Protein AF-A0A5K1FVK6-F1 (afdb_monomer)

Secondary structure (DSSP, 8-state):
-GGG--SS-------BTTTTBSHHHHHHHHHHHS----

Mea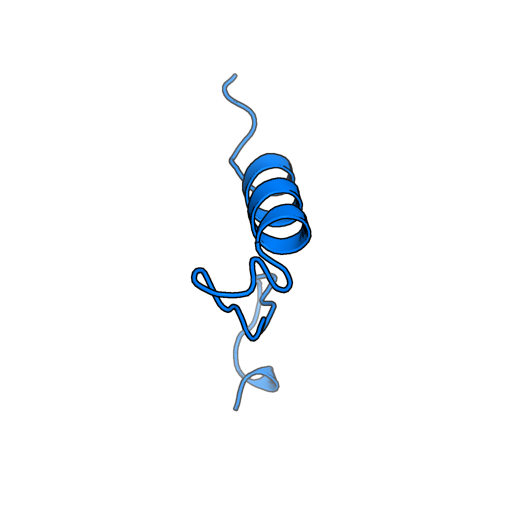n predicted aligned error: 5.1 Å

Organism: NCBI:txid210225

Foldseek 3Di:
DVVPDPPDDDDDDDADPVVRPCVVVVVVVCVVPVPPDD

pLDDT: mean 87.59, std 11.11, range [47.5, 96.62]

Solvent-accessible surface area (backbone atoms only — not comparable to full-atom values): 2699 Å² total; per-residue (Å²): 118,73,84,75,59,72,102,62,91,82,84,89,79,80,70,36,86,89,77,58,37,55,50,67,62,51,50,53,52,49,58,74,68,45,76,80,80,125

Radius of gyration: 12.71 Å; Cα contacts (8 Å, |Δi|>4): 13; chains: 1; bounding box: 28×22×34 Å

Structure (mmCIF, N/CA/C/O backbone):
data_AF-A0A5K1FVK6-F1
#
_entry.id   AF-A0A5K1FVK6-F1
#
loop_
_atom_site.group_PDB
_atom_site.id
_atom_site.type_symbol
_atom_site.label_atom_id
_atom_site.label_alt_id
_atom_site.label_comp_id
_atom_site.label_asym_id
_atom_site.label_entity_id
_atom_site.label_seq_id
_atom_site.pdbx_PDB_ins_code
_atom_site.Cartn_x
_atom_site.Cartn_y
_atom_site.Cartn_z
_atom_site.occupancy
_atom_site.B_iso_or_equiv
_atom_site.auth_seq_id
_atom_site.auth_comp_id
_atom_site.auth_asym_id
_atom_site.auth_atom_id
_atom_site.pdbx_PDB_model_num
ATOM 1 N N . ALA A 1 1 ? -14.279 -8.995 -3.460 1.00 74.62 1 ALA A N 1
ATOM 2 C CA . ALA A 1 1 ? -13.196 -9.440 -2.550 1.00 74.62 1 ALA A CA 1
ATOM 3 C C . ALA A 1 1 ? -12.698 -8.303 -1.657 1.00 74.62 1 ALA A C 1
ATOM 5 O O . ALA A 1 1 ? -12.712 -8.477 -0.453 1.00 74.62 1 ALA A O 1
ATOM 6 N N . LEU A 1 2 ? -12.327 -7.128 -2.188 1.00 77.88 2 LEU A N 1
ATOM 7 C CA . LEU A 1 2 ? -11.998 -5.976 -1.327 1.00 77.88 2 LEU A CA 1
ATOM 8 C C . LEU A 1 2 ? -13.200 -5.446 -0.529 1.00 77.88 2 LEU A C 1
ATOM 10 O O . LEU A 1 2 ? -13.054 -5.062 0.622 1.00 77.88 2 LEU A O 1
ATOM 14 N N . GLU A 1 3 ? -14.399 -5.507 -1.105 1.00 78.75 3 GLU A N 1
ATOM 15 C CA . GLU A 1 3 ? -15.646 -5.026 -0.486 1.00 78.75 3 GLU A CA 1
ATOM 16 C C . GLU A 1 3 ? -16.032 -5.735 0.826 1.00 78.75 3 GLU A C 1
ATOM 18 O O . GLU A 1 3 ? -16.869 -5.229 1.583 1.00 78.75 3 GLU A O 1
ATOM 23 N N . SER A 1 4 ? -15.446 -6.906 1.109 1.00 90.88 4 SER A N 1
ATOM 24 C CA . SER A 1 4 ? -15.669 -7.632 2.363 1.00 90.88 4 SER A CA 1
ATOM 25 C C . SER A 1 4 ? -14.809 -7.116 3.517 1.00 90.88 4 SER A C 1
ATOM 27 O O . SER A 1 4 ? -15.064 -7.483 4.660 1.00 90.88 4 SER A O 1
ATOM 29 N N . ILE A 1 5 ? -13.804 -6.276 3.249 1.00 89.69 5 ILE A N 1
ATOM 30 C CA . ILE A 1 5 ? -13.030 -5.605 4.292 1.00 89.69 5 ILE A CA 1
ATOM 31 C C . ILE A 1 5 ? -13.880 -4.445 4.812 1.00 89.69 5 ILE A C 1
ATOM 33 O O . ILE A 1 5 ? -14.233 -3.534 4.066 1.00 89.69 5 ILE A O 1
ATOM 37 N N . LYS A 1 6 ? -14.247 -4.511 6.091 1.00 88.94 6 LYS A N 1
ATOM 38 C CA . LYS A 1 6 ? -14.986 -3.461 6.796 1.00 88.94 6 LYS A CA 1
ATOM 39 C C . LYS A 1 6 ? -14.054 -2.734 7.764 1.00 88.94 6 LYS A C 1
ATOM 41 O O . LYS A 1 6 ? -13.020 -3.276 8.157 1.00 88.94 6 LYS A O 1
ATOM 46 N N . ASP A 1 7 ?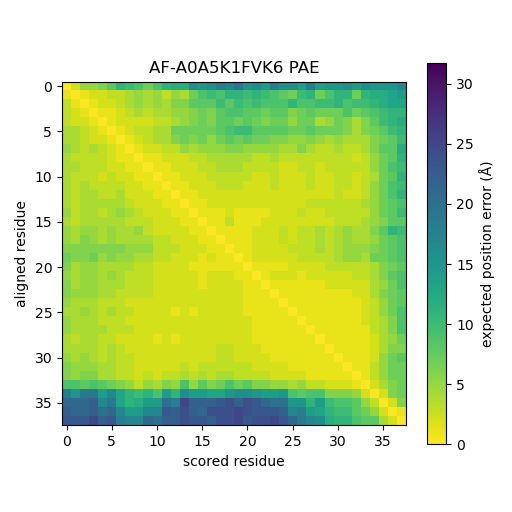 -14.410 -1.494 8.089 1.00 88.00 7 ASP A N 1
ATOM 47 C CA . ASP A 1 7 ? -13.747 -0.662 9.106 1.00 88.00 7 ASP A CA 1
ATOM 48 C C . ASP A 1 7 ? -12.261 -0.349 8.849 1.00 88.00 7 ASP A C 1
ATOM 50 O O . ASP A 1 7 ? -11.524 0.032 9.760 1.00 88.00 7 ASP A O 1
ATOM 54 N N . ARG A 1 8 ? -11.799 -0.502 7.603 1.00 85.94 8 ARG A N 1
ATOM 55 C CA . ARG A 1 8 ? -10.451 -0.128 7.163 1.00 85.94 8 ARG A CA 1
ATOM 56 C C . ARG A 1 8 ? -10.497 0.477 5.772 1.00 85.94 8 ARG A C 1
ATOM 58 O O . ARG A 1 8 ? -11.207 -0.020 4.902 1.00 85.94 8 ARG A O 1
ATOM 65 N N . GLU A 1 9 ? -9.693 1.510 5.565 1.00 87.94 9 GLU A N 1
ATOM 66 C CA . GLU A 1 9 ? -9.408 2.027 4.233 1.00 87.94 9 GLU A CA 1
ATOM 67 C C . GLU A 1 9 ? -8.386 1.123 3.536 1.00 87.94 9 GLU A C 1
ATOM 69 O O . GLU A 1 9 ? -7.404 0.688 4.145 1.00 87.94 9 GLU A O 1
ATOM 74 N N . VAL A 1 10 ? -8.642 0.807 2.267 1.00 89.06 10 VAL A N 1
ATOM 75 C CA . VAL A 1 10 ? -7.780 -0.044 1.443 1.00 89.06 10 VAL A CA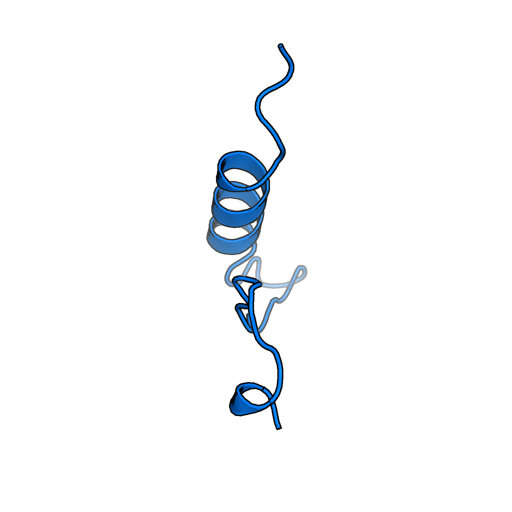 1
ATOM 76 C C . VAL A 1 10 ? -7.669 0.573 0.057 1.00 89.06 10 VAL A C 1
ATOM 78 O O . VAL A 1 10 ? -8.672 0.967 -0.536 1.00 89.06 10 VAL A O 1
ATOM 81 N N . CYS A 1 11 ? -6.456 0.593 -0.486 1.00 88.69 11 CYS A N 1
ATOM 82 C CA . CYS A 1 11 ? -6.187 1.014 -1.854 1.00 88.69 11 CYS A CA 1
ATOM 83 C C . CYS A 1 11 ? -5.290 -0.015 -2.551 1.00 88.69 11 CYS A C 1
ATOM 85 O O . CYS A 1 11 ? -4.450 -0.658 -1.918 1.00 88.69 11 CYS A O 1
ATOM 87 N N . CYS A 1 12 ? -5.463 -0.174 -3.863 1.00 91.44 12 CYS A N 1
ATOM 88 C CA . CYS A 1 12 ? -4.635 -1.051 -4.687 1.00 91.44 12 CYS A CA 1
ATOM 89 C C . CYS A 1 12 ? -3.892 -0.214 -5.722 1.00 91.44 12 CYS A C 1
ATOM 91 O O . CYS A 1 12 ? -4.514 0.401 -6.584 1.00 91.44 12 CYS A O 1
ATOM 93 N N . TYR A 1 13 ? -2.565 -0.234 -5.649 1.00 92.25 13 TYR A N 1
ATOM 94 C CA . TYR A 1 13 ? -1.698 0.473 -6.581 1.00 92.25 13 TYR A CA 1
ATOM 95 C C . TYR A 1 13 ? -0.832 -0.525 -7.339 1.00 92.25 13 TYR A C 1
ATOM 97 O O . TYR A 1 13 ? -0.274 -1.453 -6.752 1.00 92.25 13 TYR A O 1
ATOM 105 N N . MET A 1 14 ? -0.695 -0.313 -8.644 1.00 94.31 14 MET A N 1
ATOM 106 C CA . MET A 1 14 ? 0.351 -0.953 -9.431 1.00 94.31 14 MET A CA 1
ATOM 107 C C . MET A 1 14 ? 1.573 -0.042 -9.412 1.00 94.31 14 MET A C 1
ATOM 109 O O . MET A 1 14 ? 1.469 1.118 -9.808 1.00 94.31 14 MET A O 1
ATOM 113 N N . ILE A 1 15 ? 2.711 -0.561 -8.958 1.00 96.19 15 ILE A N 1
ATOM 114 C CA . ILE A 1 15 ? 3.966 0.191 -8.879 1.00 96.19 15 ILE A CA 1
ATOM 115 C C . ILE A 1 15 ? 5.036 -0.446 -9.759 1.00 96.19 15 ILE A C 1
ATOM 117 O O . ILE A 1 15 ? 5.074 -1.666 -9.927 1.00 96.19 15 ILE A O 1
ATOM 121 N N . SER A 1 16 ? 5.938 0.380 -10.281 1.00 95.81 16 SER A N 1
ATOM 122 C CA . SER A 1 16 ? 7.176 -0.077 -10.911 1.00 95.81 16 SER A CA 1
ATOM 123 C C . SER A 1 16 ? 8.330 0.763 -10.399 1.00 95.81 16 SER A C 1
ATOM 125 O O . SER A 1 16 ? 8.389 1.956 -10.673 1.00 95.81 16 SER A O 1
ATOM 127 N N . CYS A 1 17 ? 9.275 0.144 -9.692 1.00 90.88 17 CYS A N 1
ATOM 128 C CA . CYS A 1 17 ? 10.476 0.839 -9.221 1.00 90.88 17 CYS A CA 1
ATOM 129 C C . CYS A 1 17 ? 11.486 1.091 -10.348 1.00 90.88 17 CYS A C 1
ATOM 131 O O . CYS A 1 17 ? 12.333 1.966 -10.223 1.00 90.88 17 CYS A O 1
ATOM 133 N N . LYS A 1 18 ? 11.406 0.324 -11.445 1.00 95.81 18 LYS A N 1
ATOM 134 C CA . LYS A 1 18 ? 12.275 0.504 -12.614 1.00 95.81 18 LYS A CA 1
ATOM 135 C C . LYS A 1 18 ? 11.888 1.752 -13.400 1.00 95.81 18 LYS A C 1
ATOM 137 O O . LYS A 1 18 ? 12.750 2.527 -13.785 1.00 95.81 18 LYS A O 1
ATOM 142 N N . GLU A 1 19 ? 10.589 1.912 -13.625 1.00 96.62 19 GLU A N 1
ATOM 143 C CA . GLU A 1 19 ? 10.029 3.020 -14.404 1.00 96.62 19 GLU A CA 1
ATOM 144 C C . GLU A 1 19 ? 9.541 4.165 -13.496 1.00 9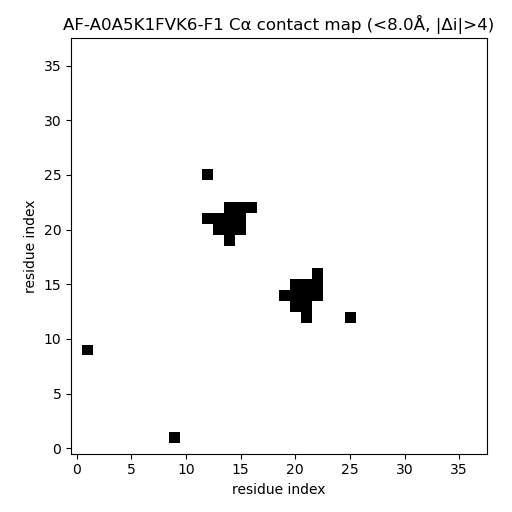6.62 19 GLU A C 1
ATOM 146 O O . GLU A 1 19 ? 8.944 5.124 -13.971 1.00 96.62 19 GLU A O 1
ATOM 151 N N . SER A 1 20 ? 9.755 4.048 -12.178 1.00 93.31 20 SER A N 1
ATOM 152 C CA . SER A 1 20 ? 9.276 4.979 -11.144 1.00 93.31 20 SER A CA 1
ATOM 153 C C . SER A 1 20 ? 7.779 5.306 -11.243 1.00 93.31 20 SER A C 1
ATOM 155 O O . SER A 1 20 ? 7.348 6.414 -10.937 1.00 93.31 20 SER A O 1
ATOM 157 N N . ILE A 1 21 ? 6.966 4.336 -11.665 1.00 95.88 21 ILE A N 1
ATOM 158 C CA . ILE A 1 21 ? 5.524 4.516 -11.852 1.00 95.88 21 ILE A CA 1
ATOM 159 C C . ILE A 1 21 ? 4.821 4.392 -10.500 1.00 95.88 21 ILE A C 1
ATOM 161 O O . ILE A 1 21 ? 4.957 3.368 -9.823 1.00 95.88 21 ILE A O 1
ATOM 165 N N . ASN A 1 22 ? 4.029 5.413 -10.157 1.00 94.81 22 ASN A N 1
ATOM 166 C CA . ASN A 1 22 ? 3.156 5.498 -8.978 1.00 94.81 22 ASN A CA 1
ATOM 167 C C . ASN A 1 22 ? 3.870 5.395 -7.614 1.00 94.81 22 ASN A C 1
ATOM 169 O O . ASN A 1 22 ? 3.204 5.227 -6.591 1.00 94.81 22 ASN A O 1
ATOM 173 N N . ILE A 1 23 ? 5.205 5.472 -7.571 1.00 94.94 23 ILE A N 1
ATOM 174 C CA . ILE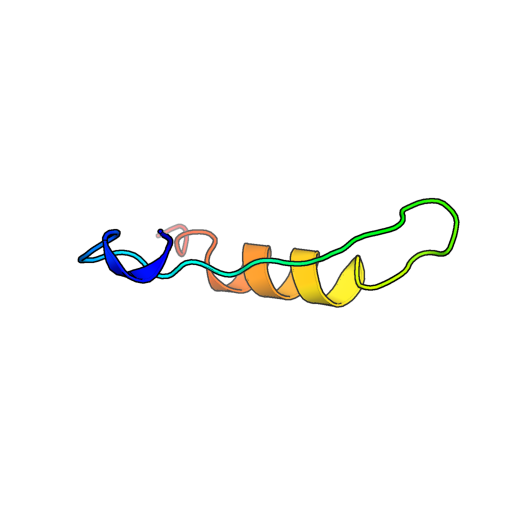 A 1 23 ? 5.974 5.357 -6.323 1.00 94.94 23 ILE A CA 1
ATOM 175 C C . ILE A 1 23 ? 5.717 6.552 -5.397 1.00 94.94 23 ILE A C 1
ATOM 177 O O . ILE A 1 23 ? 5.491 6.380 -4.206 1.00 94.94 23 ILE A O 1
ATOM 181 N N . ASP A 1 24 ? 5.678 7.754 -5.955 1.00 94.25 24 ASP A N 1
ATOM 182 C CA . ASP A 1 24 ? 5.376 9.015 -5.284 1.00 94.25 24 ASP A CA 1
ATOM 183 C C . ASP A 1 24 ? 3.970 9.017 -4.673 1.00 94.25 24 ASP A C 1
ATOM 185 O O . ASP A 1 24 ? 3.810 9.319 -3.491 1.00 94.25 24 ASP A O 1
ATOM 189 N N . VAL A 1 25 ? 2.970 8.586 -5.446 1.00 94.69 25 VAL A N 1
ATOM 190 C CA . VAL A 1 25 ? 1.572 8.492 -5.005 1.00 94.69 25 VAL A CA 1
ATOM 191 C C . VAL A 1 25 ? 1.427 7.519 -3.835 1.00 94.69 25 VAL A C 1
ATOM 193 O O . VAL A 1 25 ? 0.738 7.820 -2.860 1.00 94.69 25 VAL A O 1
ATOM 196 N N . VAL A 1 26 ? 2.092 6.359 -3.902 1.00 94.38 26 VAL A N 1
ATOM 197 C CA . VAL A 1 26 ? 2.054 5.368 -2.817 1.00 94.38 26 VAL A CA 1
ATOM 198 C C . VAL A 1 26 ? 2.749 5.891 -1.564 1.00 94.38 26 VAL A C 1
ATOM 200 O O . VAL A 1 26 ? 2.214 5.724 -0.470 1.00 94.38 26 VAL A O 1
ATOM 203 N N . ILE A 1 27 ? 3.907 6.542 -1.694 1.00 93.81 27 ILE A N 1
ATOM 204 C CA . ILE A 1 27 ? 4.617 7.124 -0.548 1.00 93.81 27 ILE A CA 1
ATOM 205 C C . ILE A 1 27 ? 3.788 8.232 0.111 1.00 93.81 27 ILE A C 1
ATOM 207 O O . ILE A 1 27 ? 3.656 8.235 1.333 1.00 93.81 27 ILE A O 1
ATOM 211 N N . ASP A 1 28 ? 3.180 9.127 -0.666 1.00 93.50 28 ASP A N 1
ATOM 212 C CA . ASP A 1 28 ? 2.300 10.176 -0.141 1.00 93.50 28 ASP A CA 1
ATOM 213 C C . ASP A 1 28 ? 1.080 9.585 0.587 1.00 93.50 28 ASP A C 1
ATOM 215 O O . ASP A 1 28 ? 0.758 9.995 1.707 1.00 93.50 28 ASP A O 1
ATOM 219 N N . TRP A 1 29 ? 0.447 8.554 0.014 1.00 92.81 29 TRP A N 1
ATOM 220 C CA . TRP A 1 29 ? -0.646 7.841 0.678 1.00 92.81 29 TRP A CA 1
ATOM 221 C C . TRP A 1 29 ? -0.179 7.202 1.993 1.00 92.81 29 TRP A C 1
ATOM 223 O O . TRP A 1 29 ? -0.840 7.358 3.018 1.00 92.81 29 TRP A O 1
ATOM 233 N N . LEU A 1 30 ? 0.986 6.548 2.008 1.00 92.38 30 LEU A N 1
ATOM 234 C CA . LEU A 1 30 ? 1.550 5.958 3.223 1.00 92.38 30 LEU A CA 1
ATOM 235 C C . LEU A 1 30 ? 1.875 7.004 4.291 1.00 92.38 30 LEU A C 1
ATOM 237 O O . LEU A 1 30 ? 1.621 6.741 5.460 1.00 92.38 30 LEU A O 1
ATOM 241 N N . ILE A 1 31 ? 2.396 8.179 3.926 1.00 92.88 31 ILE A N 1
ATOM 242 C CA . ILE A 1 31 ? 2.673 9.265 4.879 1.00 92.88 31 ILE A CA 1
ATOM 243 C C . ILE A 1 31 ? 1.366 9.761 5.502 1.00 92.88 31 ILE A C 1
ATOM 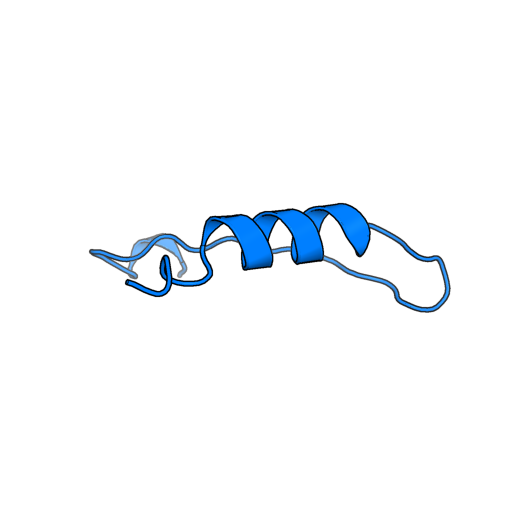245 O O . ILE A 1 31 ? 1.267 9.840 6.727 1.00 92.88 31 ILE A O 1
ATOM 249 N N . LYS A 1 32 ? 0.342 10.026 4.683 1.00 90.31 32 LYS A N 1
ATOM 250 C CA . LYS A 1 32 ? -0.972 10.506 5.146 1.00 90.31 32 LYS A CA 1
ATOM 251 C C . LYS A 1 32 ? -1.671 9.527 6.091 1.00 90.31 32 LYS A C 1
ATOM 253 O O . LYS A 1 32 ? -2.365 9.959 7.006 1.00 90.31 32 LYS A O 1
ATOM 258 N N . HIS A 1 33 ? -1.469 8.227 5.881 1.00 89.81 33 HIS A N 1
ATOM 259 C CA . HIS A 1 33 ? -2.079 7.161 6.682 1.00 89.81 33 HIS A CA 1
ATOM 260 C C . HIS A 1 33 ? -1.129 6.571 7.731 1.00 89.81 33 HIS A C 1
ATOM 262 O O . HIS A 1 33 ? -1.537 5.731 8.541 1.00 89.81 33 HIS A O 1
ATOM 268 N N . SER A 1 34 ? 0.130 7.015 7.764 1.00 87.19 34 SER A N 1
ATOM 269 C CA . SER A 1 34 ? 1.018 6.760 8.888 1.00 87.19 34 SER A CA 1
ATOM 270 C C . SER A 1 34 ? 0.427 7.498 10.085 1.00 87.19 34 SER A C 1
ATOM 272 O O . SER A 1 34 ? 0.141 8.692 10.021 1.00 87.19 34 SER A O 1
ATOM 274 N N . LYS A 1 35 ? 0.120 6.762 11.156 1.00 74.50 35 LYS A N 1
ATOM 275 C CA . LYS A 1 35 ? -0.498 7.330 12.358 1.00 74.50 35 LYS A CA 1
ATOM 276 C C . LYS A 1 35 ? 0.282 8.578 12.769 1.00 74.50 35 LYS A C 1
ATOM 278 O O . LYS A 1 35 ? 1.495 8.481 12.940 1.00 74.50 35 LYS A O 1
ATOM 283 N N . SER A 1 36 ? -0.417 9.700 12.963 1.00 60.34 36 SER A N 1
ATOM 284 C CA . SER A 1 36 ? 0.157 10.891 13.591 1.00 60.34 36 SER A CA 1
ATOM 285 C C . SER A 1 36 ? 0.833 10.443 14.879 1.00 60.34 36 SER A C 1
ATOM 287 O O . SER A 1 36 ? 0.162 10.022 15.827 1.00 60.34 36 SER A O 1
ATOM 289 N N . VAL A 1 37 ? 2.163 10.473 14.882 1.00 57.47 37 VAL A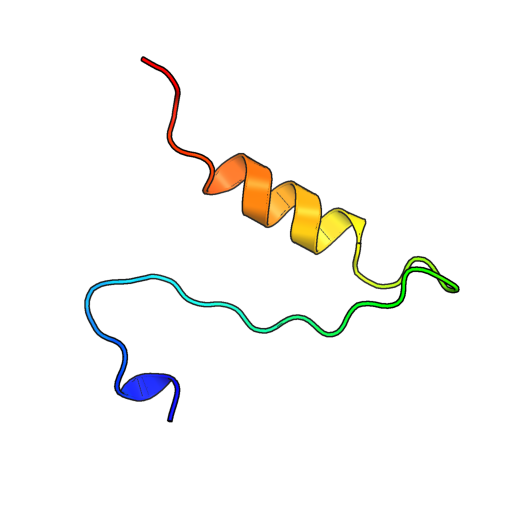 N 1
ATOM 290 C CA . VAL A 1 37 ? 2.948 10.392 16.107 1.00 57.47 37 VAL A CA 1
ATOM 291 C C . VAL A 1 37 ? 2.391 11.500 17.003 1.00 57.47 37 VAL A C 1
ATOM 293 O O . VAL A 1 37 ? 2.293 12.647 16.563 1.00 57.47 37 VAL A O 1
ATOM 296 N N . LYS A 1 38 ? 1.876 11.126 18.177 1.00 47.50 38 LYS A N 1
ATOM 297 C CA .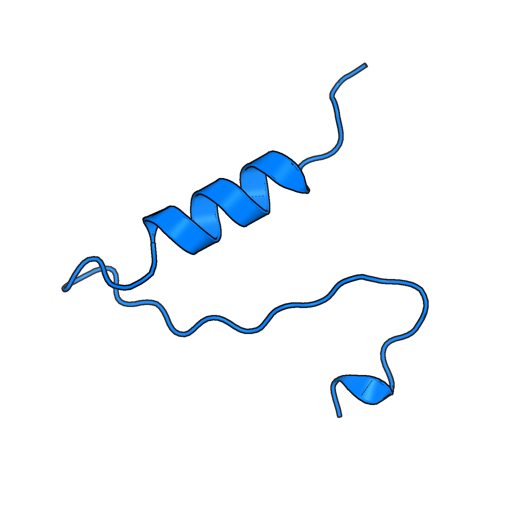 LYS A 1 38 ? 1.543 12.093 19.227 1.00 47.50 38 LYS A CA 1
ATOM 298 C C . LYS A 1 38 ? 2.827 12.676 19.791 1.00 47.50 38 LYS A C 1
ATOM 300 O O . LYS A 1 38 ? 3.790 11.888 19.924 1.00 47.50 38 LYS A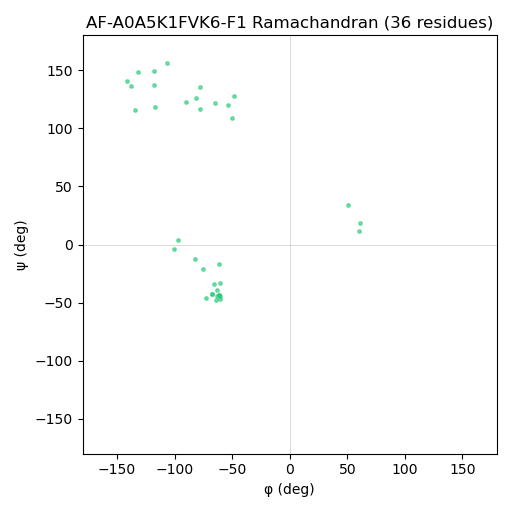 O 1
#

Sequence (38 aa):
ALESIKDREVCCYMISCKESINIDVVIDWLIKHSKSVK